Protein AF-U4U0I7-F1 (afdb_monomer_lite)

InterPro domains:
  IPR008949 Isoprenoid synthase domain superfamily [G3D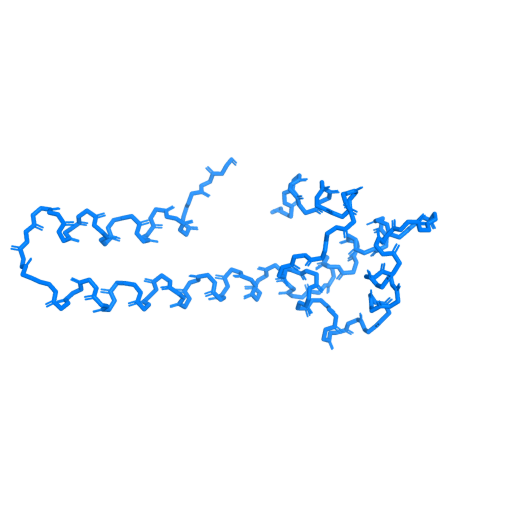SA:1.10.600.10] (1-98)
  IPR008949 Isoprenoid synthase domain superfamily [SSF48576] (2-97)

Foldseek 3Di:
DPDPVLLVCLVVLHQDQLLVQLCVVVVVLVVCSVVSVPDPCSSVVSVVSSVVGCRVVVVLVVLLVVLVVQLVVLVVDDDDPVSVVSNVVSVCVSPDDD

Structure (mmCIF, N/CA/C/O backbone):
data_AF-U4U0I7-F1
#
_entry.id   AF-U4U0I7-F1
#
loop_
_atom_site.group_PDB
_atom_site.id
_atom_site.type_symbol
_atom_site.label_atom_id
_atom_site.label_alt_id
_atom_site.label_comp_id
_atom_site.label_asym_id
_atom_site.label_entity_id
_atom_site.label_seq_id
_atom_site.pdbx_PDB_ins_code
_atom_site.Cartn_x
_atom_site.Cartn_y
_atom_site.Cartn_z
_atom_site.occupancy
_atom_site.B_iso_or_equiv
_atom_site.auth_seq_id
_atom_site.auth_comp_id
_atom_site.auth_asym_id
_atom_site.auth_atom_id
_atom_site.pdbx_PDB_model_num
ATOM 1 N N . MET A 1 1 ? 6.862 -8.436 7.171 1.00 44.25 1 MET A N 1
ATOM 2 C CA . MET A 1 1 ? 6.587 -7.537 8.314 1.00 44.25 1 MET A CA 1
ATOM 3 C C . MET A 1 1 ? 5.846 -6.327 7.797 1.00 44.25 1 MET A C 1
ATOM 5 O O . MET A 1 1 ? 6.302 -5.731 6.828 1.00 44.25 1 MET A O 1
ATO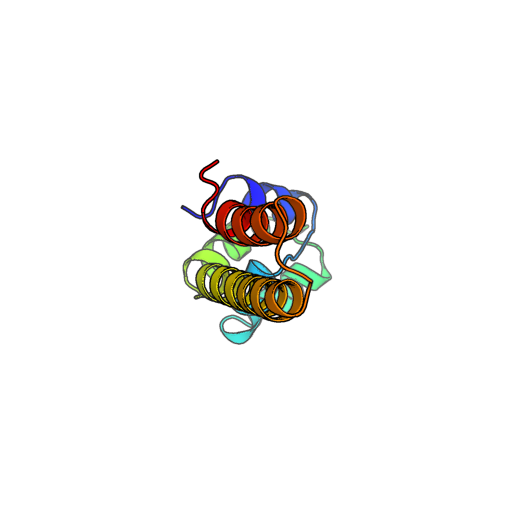M 9 N N . MET A 1 2 ? 4.728 -5.963 8.422 1.00 51.94 2 MET A N 1
ATOM 10 C CA . MET A 1 2 ? 4.183 -4.624 8.238 1.00 51.94 2 MET A CA 1
ATOM 11 C C . MET A 1 2 ? 5.216 -3.662 8.815 1.00 51.94 2 MET A C 1
ATOM 13 O O . MET A 1 2 ? 5.540 -3.735 9.999 1.00 51.94 2 MET A O 1
ATOM 17 N N . GLY A 1 3 ? 5.884 -2.910 7.946 1.00 55.12 3 GLY A N 1
ATOM 18 C CA . GLY A 1 3 ? 7.036 -2.134 8.372 1.00 55.12 3 GLY A CA 1
ATOM 19 C C . GLY A 1 3 ? 6.630 -1.013 9.332 1.00 55.12 3 GLY A C 1
ATOM 20 O O . GLY A 1 3 ? 5.475 -0.588 9.370 1.00 55.12 3 GLY A O 1
ATOM 21 N N . LYS A 1 4 ? 7.640 -0.441 9.994 1.00 62.50 4 LYS A N 1
ATOM 22 C CA . LYS A 1 4 ? 7.581 0.858 10.688 1.00 62.50 4 LYS A CA 1
ATOM 23 C C . LYS A 1 4 ? 6.732 1.947 9.973 1.00 62.50 4 LYS A C 1
ATOM 25 O O . LYS A 1 4 ? 6.129 2.732 10.699 1.00 62.50 4 LYS A O 1
ATOM 30 N N . PRO A 1 5 ? 6.625 2.008 8.619 1.00 65.00 5 PRO A N 1
ATOM 31 C CA . PRO A 1 5 ? 5.810 3.009 7.924 1.00 65.00 5 PRO A CA 1
ATOM 32 C C . PRO A 1 5 ? 4.319 3.019 8.271 1.00 65.00 5 PRO A C 1
ATOM 34 O O . PRO A 1 5 ? 3.803 4.087 8.561 1.00 65.00 5 PRO A O 1
ATOM 37 N N . THR A 1 6 ? 3.626 1.872 8.308 1.00 74.25 6 THR A N 1
ATOM 38 C CA . THR A 1 6 ? 2.165 1.877 8.543 1.00 74.25 6 THR A CA 1
ATOM 39 C C . THR A 1 6 ? 1.829 2.423 9.929 1.00 74.25 6 THR A C 1
ATOM 41 O O . THR A 1 6 ? 0.912 3.219 10.077 1.00 74.25 6 THR A O 1
ATOM 44 N N . ALA A 1 7 ? 2.613 2.054 10.944 1.00 80.06 7 ALA A N 1
ATOM 45 C CA . ALA A 1 7 ? 2.447 2.599 12.288 1.00 80.06 7 ALA A CA 1
ATOM 46 C C . ALA A 1 7 ? 2.771 4.104 12.358 1.00 80.06 7 ALA A C 1
ATOM 48 O O . ALA A 1 7 ? 2.171 4.816 13.158 1.00 80.06 7 ALA A O 1
ATOM 49 N N . ALA A 1 8 ? 3.708 4.598 11.541 1.00 88.56 8 ALA A N 1
ATOM 50 C CA . ALA A 1 8 ? 4.006 6.026 11.456 1.00 88.56 8 ALA A CA 1
ATOM 51 C C . ALA A 1 8 ? 2.859 6.804 10.791 1.00 88.56 8 ALA A C 1
ATOM 53 O O . ALA A 1 8 ? 2.433 7.818 11.335 1.00 88.56 8 ALA A O 1
ATOM 54 N N . ASP A 1 9 ? 2.315 6.297 9.682 1.00 92.44 9 ASP A N 1
ATOM 55 C CA . ASP A 1 9 ? 1.176 6.900 8.980 1.00 92.44 9 ASP A CA 1
ATOM 56 C C . ASP A 1 9 ? -0.056 6.998 9.892 1.00 92.44 9 ASP A C 1
ATOM 58 O O . ASP A 1 9 ? -0.661 8.064 9.999 1.00 92.44 9 ASP A O 1
ATOM 62 N N . LEU A 1 10 ? -0.379 5.923 10.623 1.00 93.12 10 LEU A N 1
ATOM 63 C CA . LEU A 1 10 ? -1.491 5.911 11.581 1.00 93.12 10 LEU A CA 1
ATOM 64 C C . LEU A 1 10 ? -1.315 6.971 12.678 1.00 93.12 10 LEU A C 1
ATOM 66 O O . LEU A 1 10 ? -2.255 7.701 12.976 1.00 93.12 10 LEU A O 1
ATOM 70 N N . LYS A 1 11 ? -0.101 7.120 13.230 1.00 92.69 11 LYS A N 1
ATOM 71 C CA . LYS A 1 11 ? 0.214 8.165 14.225 1.00 92.69 11 LYS A CA 1
ATOM 72 C C . LYS A 1 11 ? 0.106 9.587 13.669 1.00 92.69 11 LYS A C 1
ATOM 74 O O . LYS A 1 11 ? -0.094 10.521 14.437 1.00 92.69 11 LYS A O 1
ATOM 79 N N . LEU A 1 12 ? 0.248 9.753 12.356 1.00 94.94 12 LEU A N 1
ATOM 80 C CA . LEU A 1 12 ? 0.032 11.018 11.650 1.00 94.94 12 LEU A CA 1
ATOM 81 C C . LEU A 1 12 ? -1.438 11.227 11.244 1.00 94.94 12 LEU A C 1
ATOM 83 O O . LEU A 1 12 ? -1.761 12.232 10.612 1.00 94.94 12 LEU A O 1
ATOM 87 N N . GLY A 1 13 ? -2.333 10.298 11.594 1.00 95.25 13 GLY A N 1
ATOM 88 C CA . GLY A 1 13 ? -3.751 10.365 11.258 1.00 95.25 13 GLY A CA 1
ATOM 89 C C . GLY A 1 13 ? -4.076 9.956 9.819 1.00 95.25 13 GLY A C 1
ATOM 90 O O . GLY A 1 13 ? -5.123 10.340 9.298 1.00 95.25 13 GLY A O 1
ATOM 91 N N . LEU A 1 14 ? -3.180 9.221 9.152 1.00 96.06 14 LEU A N 1
ATOM 92 C CA . LEU A 1 14 ? -3.295 8.869 7.739 1.00 96.06 14 LEU A CA 1
ATOM 93 C C . LEU A 1 14 ? -3.784 7.429 7.555 1.00 96.06 14 LEU A C 1
ATOM 95 O O . LEU A 1 14 ? -3.170 6.472 8.024 1.00 96.06 14 LEU A O 1
ATOM 99 N N . ALA A 1 15 ? -4.865 7.277 6.792 1.00 95.44 15 ALA A N 1
ATOM 100 C CA . ALA A 1 15 ? -5.346 5.987 6.315 1.00 95.44 15 ALA A CA 1
ATOM 101 C C . ALA A 1 15 ? -4.843 5.750 4.884 1.00 95.44 15 ALA A C 1
ATOM 103 O O . ALA A 1 15 ? -5.382 6.299 3.924 1.00 95.44 15 ALA A O 1
ATOM 104 N N . THR A 1 16 ? -3.783 4.957 4.737 1.00 94.56 16 THR A N 1
ATOM 105 C CA . THR A 1 16 ? -3.221 4.593 3.425 1.00 94.56 16 THR A CA 1
ATOM 106 C C . THR A 1 16 ? -3.803 3.270 2.918 1.00 94.56 16 THR A C 1
ATOM 108 O O . THR A 1 16 ? -4.589 2.621 3.609 1.00 94.56 16 THR A O 1
ATOM 111 N N . ALA A 1 17 ? -3.438 2.852 1.700 1.00 94.75 17 ALA A N 1
ATOM 112 C CA . ALA A 1 17 ? -4.036 1.696 1.020 1.00 94.75 17 ALA A CA 1
ATOM 113 C C . ALA A 1 17 ? -4.203 0.426 1.889 1.00 94.75 17 ALA A C 1
ATOM 115 O O . ALA A 1 17 ? -5.294 -0.144 1.854 1.00 94.75 17 ALA A O 1
ATOM 116 N N . PRO A 1 18 ? -3.233 0.007 2.736 1.00 95.06 18 PRO A N 1
ATOM 117 C CA . PRO A 1 18 ? -3.432 -1.163 3.593 1.00 95.06 18 PRO A CA 1
ATOM 118 C C . PRO A 1 18 ? -4.599 -1.016 4.574 1.00 95.06 18 PRO A C 1
ATOM 120 O O . PRO A 1 18 ? -5.304 -1.988 4.834 1.00 95.06 18 PRO A O 1
ATOM 123 N N . VAL A 1 19 ? -4.815 0.192 5.100 1.00 95.94 19 VAL A N 1
ATOM 124 C CA . VAL A 1 19 ? -5.925 0.510 6.007 1.00 95.94 19 VAL A CA 1
ATOM 125 C C . VAL A 1 19 ? -7.251 0.488 5.257 1.00 95.94 19 VAL A C 1
ATOM 127 O O . VAL A 1 19 ? -8.214 -0.101 5.739 1.00 95.94 19 VAL A O 1
ATOM 130 N N . LEU A 1 20 ? -7.295 1.076 4.059 1.00 96.06 20 LEU A N 1
ATOM 131 C CA . LEU A 1 20 ? -8.512 1.128 3.247 1.00 96.06 20 LEU A CA 1
ATOM 132 C C . LEU A 1 20 ? -8.976 -0.276 2.838 1.00 96.06 20 LEU A C 1
ATOM 134 O O . LEU A 1 20 ? -10.148 -0.597 3.000 1.00 96.06 20 LEU A O 1
ATOM 138 N N . PHE A 1 21 ? -8.057 -1.149 2.421 1.00 96.31 21 PHE A N 1
ATOM 139 C CA . PHE A 1 21 ? -8.386 -2.551 2.153 1.00 96.31 21 PHE A CA 1
ATOM 140 C C . PHE A 1 21 ? -8.818 -3.308 3.413 1.00 96.31 21 PHE A C 1
ATOM 142 O O . PHE A 1 21 ? -9.732 -4.128 3.371 1.00 96.31 21 PHE A O 1
ATOM 149 N N . ALA A 1 22 ? -8.208 -3.022 4.566 1.00 96.31 22 ALA A N 1
ATOM 150 C CA . ALA A 1 22 ? -8.629 -3.634 5.822 1.00 96.31 22 ALA A CA 1
ATOM 151 C C . ALA A 1 22 ? -10.071 -3.253 6.210 1.00 96.31 22 ALA A C 1
ATOM 153 O O . ALA A 1 22 ? -10.754 -4.076 6.821 1.00 96.31 22 ALA A O 1
ATOM 154 N N . CYS A 1 23 ? -10.558 -2.067 5.819 1.00 96.38 23 CYS A N 1
ATOM 155 C CA . CYS A 1 23 ? -11.929 -1.615 6.092 1.00 96.38 23 CYS A CA 1
ATOM 156 C C . CYS A 1 23 ? -12.996 -2.480 5.419 1.00 96.38 23 CYS A C 1
ATOM 158 O O . CYS A 1 23 ? -14.091 -2.609 5.963 1.00 96.38 23 CYS A O 1
ATOM 160 N N . GLU A 1 24 ? -12.682 -3.101 4.277 1.00 94.75 24 GLU A N 1
ATOM 161 C CA . GLU A 1 24 ? -13.599 -4.022 3.591 1.00 94.75 24 GLU A CA 1
ATOM 162 C C . GLU A 1 24 ? -13.946 -5.227 4.477 1.00 94.75 24 GLU A C 1
ATOM 164 O O . GLU A 1 24 ? -15.073 -5.717 4.464 1.00 94.75 24 GLU A O 1
ATOM 169 N N . LYS A 1 25 ? -12.979 -5.691 5.280 1.00 96.31 25 LYS A N 1
ATOM 170 C CA . LYS A 1 25 ? -13.146 -6.812 6.216 1.00 96.31 25 LYS A CA 1
ATOM 171 C C . LYS A 1 25 ? -13.530 -6.358 7.625 1.00 96.31 25 LYS A C 1
ATOM 173 O O . LYS A 1 25 ? -14.235 -7.079 8.327 1.00 96.31 25 LYS A O 1
ATOM 178 N N . TYR A 1 26 ? -13.055 -5.188 8.045 1.00 97.62 26 TYR A N 1
ATOM 179 C CA . TYR A 1 26 ? -13.248 -4.637 9.384 1.00 97.62 26 TYR A CA 1
ATOM 180 C C . TYR A 1 26 ? -13.845 -3.226 9.307 1.00 97.62 26 TYR A C 1
ATOM 182 O O . TYR A 1 26 ? -13.118 -2.241 9.457 1.00 97.62 26 TYR A O 1
ATOM 190 N N . PRO A 1 27 ? -15.174 -3.101 9.124 1.00 97.25 27 PRO A N 1
ATOM 191 C CA . PRO A 1 27 ? -15.841 -1.803 9.030 1.00 97.25 27 PRO A CA 1
ATOM 192 C C . PRO A 1 27 ? -15.676 -0.909 10.268 1.00 97.25 27 PRO A C 1
ATOM 194 O O . PRO A 1 27 ? -15.880 0.299 10.167 1.00 97.25 27 PRO A O 1
ATOM 197 N N . GLU A 1 28 ? -15.278 -1.470 11.417 1.00 96.88 28 GLU A N 1
ATOM 198 C CA . GLU A 1 28 ? -14.944 -0.713 12.633 1.00 96.88 28 GLU A CA 1
ATOM 199 C C . GLU A 1 28 ? -13.748 0.240 12.462 1.00 96.88 28 GLU A C 1
ATOM 201 O O . GLU A 1 28 ? -13.602 1.182 13.237 1.00 96.88 28 GLU A O 1
ATOM 206 N N . LEU A 1 29 ? -12.937 0.061 11.415 1.00 97.56 29 LEU A N 1
ATOM 207 C CA . LEU A 1 29 ? -11.896 1.017 11.036 1.00 97.56 29 LEU A CA 1
ATOM 208 C C . LEU A 1 29 ? -12.471 2.349 10.530 1.00 97.56 29 LEU A C 1
ATOM 210 O O . LEU A 1 29 ? -11.830 3.381 10.702 1.00 97.56 29 LEU A O 1
ATOM 214 N N . ASN A 1 30 ? -13.671 2.369 9.938 1.00 97.88 30 ASN A N 1
ATOM 215 C CA . ASN A 1 30 ? -14.260 3.590 9.373 1.00 97.88 30 ASN A CA 1
ATOM 216 C C . ASN A 1 30 ? -14.393 4.735 10.394 1.00 97.88 30 ASN A C 1
ATOM 218 O O . ASN A 1 30 ? -13.906 5.832 10.112 1.00 97.88 30 ASN A O 1
ATOM 222 N N . PRO A 1 31 ? -14.991 4.538 11.587 1.00 98.06 31 PRO A N 1
ATOM 223 C CA . PRO A 1 31 ? -15.043 5.603 12.584 1.00 98.06 31 PRO A CA 1
ATOM 224 C C . PRO A 1 31 ? -13.6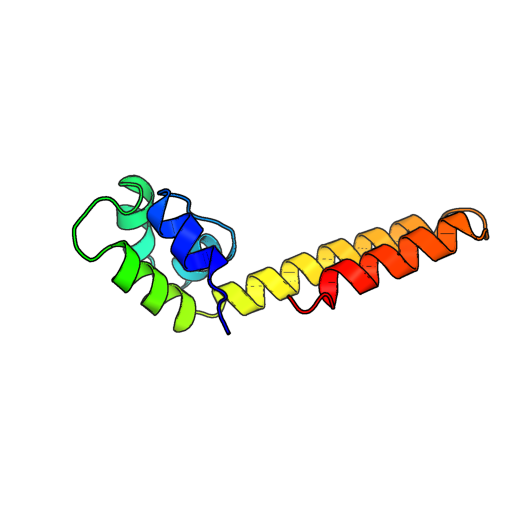51 6.019 13.094 1.00 98.06 31 PRO A C 1
ATOM 226 O O . PRO A 1 31 ? -13.457 7.208 13.340 1.00 98.06 31 PRO A O 1
ATOM 229 N N . MET A 1 32 ? -12.674 5.102 13.181 1.00 98.19 32 MET A N 1
ATOM 230 C CA . MET A 1 32 ? -11.277 5.429 13.535 1.00 98.19 32 MET A CA 1
ATOM 231 C C . MET A 1 32 ? -10.624 6.338 12.482 1.00 98.19 32 MET A C 1
ATOM 233 O O . MET A 1 32 ? -9.971 7.322 12.823 1.00 98.19 32 MET A O 1
ATOM 237 N N . ILE A 1 33 ? -10.854 6.055 11.195 1.00 97.44 33 ILE A N 1
ATOM 238 C CA . ILE A 1 33 ? -10.383 6.880 10.072 1.00 97.44 33 ILE A CA 1
ATOM 239 C C . ILE A 1 33 ? -11.006 8.273 10.128 1.00 97.44 33 ILE A C 1
ATOM 241 O O . ILE A 1 33 ? -10.297 9.271 9.993 1.00 97.44 33 ILE A O 1
ATOM 245 N N . MET A 1 34 ? -12.320 8.357 10.355 1.00 97.88 34 MET A N 1
ATOM 246 C CA . MET A 1 34 ? -13.039 9.633 10.393 1.00 97.88 34 MET A CA 1
ATOM 247 C C . MET A 1 34 ? -12.518 10.574 11.481 1.00 97.88 34 MET A C 1
ATOM 249 O O . MET A 1 34 ? -12.453 11.784 11.262 1.00 97.88 34 MET A O 1
ATOM 253 N N . ARG A 1 35 ? -12.090 10.024 12.622 1.00 97.88 35 ARG A N 1
ATOM 254 C CA . ARG A 1 35 ? -11.445 10.775 13.710 1.00 97.88 35 ARG A CA 1
ATOM 255 C C . ARG A 1 35 ? -9.918 10.779 13.640 1.00 97.88 35 ARG A C 1
ATOM 257 O O . ARG A 1 35 ? -9.268 11.145 14.613 1.00 97.88 35 ARG A O 1
ATOM 264 N N . ARG A 1 36 ? -9.337 10.379 12.504 1.00 97.50 36 ARG A N 1
ATOM 265 C CA . ARG A 1 36 ? -7.887 10.390 12.245 1.00 97.50 36 ARG A CA 1
ATOM 266 C C . ARG A 1 36 ? -7.065 9.672 13.320 1.00 97.50 36 ARG A C 1
ATOM 268 O O . ARG A 1 36 ? -5.975 10.124 13.658 1.00 97.50 36 ARG A O 1
ATOM 275 N N . PHE A 1 37 ? -7.591 8.574 13.854 1.00 97.31 37 PHE A N 1
ATOM 276 C CA . PHE A 1 37 ? -6.942 7.756 14.881 1.00 97.31 37 PHE A CA 1
ATOM 277 C C . PHE A 1 37 ? -6.551 8.530 16.157 1.00 97.31 37 PHE A C 1
ATOM 279 O O . PHE A 1 37 ? -5.523 8.240 16.768 1.00 97.31 37 PHE A O 1
ATOM 286 N N . GLN A 1 38 ? -7.323 9.558 16.529 1.00 96.75 38 GLN A N 1
ATOM 287 C CA . GLN A 1 38 ? -7.003 10.435 17.661 1.00 96.75 38 GLN A CA 1
ATOM 288 C C . GLN A 1 38 ? -7.506 9.926 19.019 1.00 96.75 38 GLN A C 1
ATOM 290 O O . GLN A 1 38 ? -7.104 10.478 20.045 1.00 96.75 38 GLN A O 1
ATOM 295 N N . GLU A 1 39 ? -8.371 8.907 19.063 1.00 97.62 39 GLU A N 1
ATOM 296 C CA . GLU A 1 39 ? -8.824 8.349 20.339 1.00 97.62 39 GLU A CA 1
ATOM 297 C C . GLU A 1 39 ? -7.784 7.382 20.930 1.00 97.62 39 GLU A C 1
ATOM 299 O O . GLU A 1 39 ? -7.064 6.699 20.191 1.00 97.62 39 GLU A O 1
ATOM 304 N N . PRO A 1 40 ? -7.690 7.289 22.271 1.00 97.31 40 PRO A N 1
ATOM 305 C CA . PRO A 1 40 ? -6.802 6.332 22.920 1.00 97.31 40 PRO A CA 1
ATOM 306 C C . PRO A 1 40 ? -7.057 4.898 22.436 1.00 97.31 40 PRO A C 1
ATOM 308 O O . PRO A 1 40 ? -8.170 4.388 22.543 1.00 97.31 40 PRO A O 1
ATOM 311 N N . GLY A 1 41 ? -6.011 4.236 21.938 1.00 96.19 41 GLY A N 1
ATOM 312 C CA . GLY A 1 41 ? -6.080 2.858 21.442 1.00 96.19 41 GLY A CA 1
ATOM 313 C C . GLY A 1 41 ? -6.383 2.718 19.947 1.00 96.19 41 GLY A C 1
ATOM 314 O O . GLY A 1 41 ? -6.291 1.606 19.423 1.00 96.19 41 GLY A O 1
ATOM 315 N N . ASP A 1 42 ? -6.714 3.805 19.239 1.00 97.06 42 ASP A N 1
ATOM 316 C CA . ASP A 1 42 ? -7.041 3.753 17.809 1.00 97.06 42 ASP A CA 1
ATOM 317 C C . ASP A 1 42 ? -5.888 3.226 16.965 1.00 97.06 42 ASP A C 1
ATOM 319 O O . ASP A 1 42 ? -6.087 2.384 16.092 1.00 97.06 42 ASP A O 1
ATOM 323 N N . VAL A 1 43 ? -4.677 3.729 17.209 1.00 95.81 43 VAL A N 1
ATOM 324 C CA . VAL A 1 43 ? -3.494 3.364 16.426 1.00 95.81 43 VAL A CA 1
ATOM 325 C C . VAL A 1 43 ? -3.167 1.889 16.630 1.00 95.81 43 VAL A C 1
ATOM 327 O O . VAL A 1 43 ? -2.931 1.170 15.658 1.00 95.81 43 VAL A O 1
ATOM 330 N N . GLU A 1 44 ? -3.182 1.422 17.878 1.00 95.19 44 GLU A N 1
ATOM 331 C CA . GLU A 1 44 ? -2.911 0.033 18.237 1.00 95.19 44 GLU A CA 1
ATOM 332 C C . GLU A 1 44 ? -3.953 -0.900 17.619 1.00 95.19 44 GLU A C 1
ATOM 334 O O . GLU A 1 44 ? -3.598 -1.900 16.985 1.00 95.19 44 GLU A O 1
ATOM 339 N N . ARG A 1 45 ? -5.237 -0.546 17.744 1.00 96.62 45 ARG A N 1
ATOM 340 C CA . ARG A 1 45 ? -6.333 -1.347 17.206 1.00 96.62 45 ARG A CA 1
ATOM 341 C C . ARG A 1 45 ? -6.329 -1.361 15.682 1.00 96.62 45 ARG A C 1
ATOM 343 O O . ARG A 1 45 ? -6.449 -2.430 15.086 1.00 96.62 45 ARG A O 1
ATOM 350 N N . ALA A 1 46 ? -6.148 -0.210 15.039 1.00 95.69 46 ALA A N 1
ATOM 351 C CA . ALA A 1 46 ? -6.076 -0.126 13.588 1.00 95.69 46 ALA A CA 1
ATOM 352 C C . ALA A 1 46 ? -4.905 -0.953 13.048 1.00 95.69 46 ALA A C 1
ATOM 354 O O . ALA A 1 46 ? -5.078 -1.728 12.109 1.00 95.69 46 ALA A O 1
ATOM 355 N N . PHE A 1 47 ? -3.733 -0.866 13.681 1.00 93.62 47 PHE A N 1
ATOM 356 C CA . PHE A 1 47 ? -2.576 -1.674 13.308 1.00 93.62 47 PHE A CA 1
ATOM 357 C C . PHE A 1 47 ? -2.859 -3.182 13.414 1.00 93.62 47 PHE A C 1
ATOM 359 O O . PHE A 1 47 ? -2.555 -3.938 12.489 1.00 93.62 47 PHE A O 1
ATOM 366 N N . GLU A 1 48 ? -3.489 -3.623 14.507 1.00 94.81 48 GLU A N 1
ATOM 367 C CA . GLU A 1 48 ? -3.882 -5.020 14.711 1.00 94.81 48 GLU A CA 1
ATOM 368 C C . GLU A 1 48 ? -4.847 -5.512 13.622 1.00 94.81 48 GLU A C 1
ATOM 370 O O . GLU A 1 48 ? -4.645 -6.582 13.042 1.00 94.81 48 GLU A O 1
ATOM 375 N N . LEU A 1 49 ? -5.887 -4.734 13.320 1.00 95.88 49 LEU A N 1
ATOM 376 C CA . LEU A 1 49 ? -6.892 -5.087 12.317 1.00 95.88 49 LEU A CA 1
ATOM 377 C C . LEU A 1 49 ? -6.303 -5.166 10.923 1.00 95.88 49 LEU A C 1
ATOM 379 O O . LEU A 1 49 ? -6.586 -6.107 10.184 1.00 95.88 49 LEU A O 1
ATOM 383 N N . VAL A 1 50 ? -5.440 -4.217 10.577 1.00 93.69 50 VAL A N 1
ATOM 384 C CA . VAL A 1 50 ? -4.744 -4.243 9.300 1.00 93.69 50 VAL A CA 1
ATOM 385 C C . VAL A 1 50 ? -3.862 -5.492 9.203 1.00 93.69 50 VAL A C 1
ATOM 387 O O . VAL A 1 50 ? -3.872 -6.148 8.162 1.00 93.69 50 VAL A O 1
ATOM 390 N N . HIS A 1 51 ? -3.186 -5.898 10.281 1.00 90.38 51 HIS A N 1
ATOM 391 C CA . HIS A 1 51 ? -2.391 -7.128 10.299 1.00 90.38 51 HIS A CA 1
ATOM 392 C C . HIS A 1 51 ? -3.234 -8.415 10.217 1.00 90.38 51 HIS A C 1
ATOM 394 O O . HIS A 1 51 ? -2.826 -9.372 9.567 1.00 90.38 51 HIS A O 1
ATOM 400 N N . LYS A 1 52 ? -4.418 -8.442 10.844 1.00 94.25 52 LYS A N 1
ATOM 401 C CA . LYS A 1 52 ? -5.388 -9.557 10.765 1.00 94.25 52 LYS A CA 1
ATOM 402 C C . LYS A 1 52 ? -6.176 -9.590 9.448 1.00 94.25 52 LYS A C 1
ATOM 404 O O . LYS A 1 52 ? -6.875 -10.566 9.136 1.00 94.25 52 LYS A O 1
ATOM 409 N N . SER A 1 53 ? -6.132 -8.495 8.698 1.00 93.31 53 SER A N 1
ATOM 410 C CA . SER A 1 53 ? -6.719 -8.384 7.367 1.00 93.31 53 SER A CA 1
ATOM 411 C C . SER A 1 53 ? -5.767 -8.929 6.301 1.00 93.31 53 SER A C 1
ATOM 413 O O . SER A 1 53 ? -4.687 -9.421 6.607 1.00 93.31 53 SER A O 1
ATOM 415 N N . LYS A 1 54 ? -6.176 -8.809 5.035 1.00 90.69 54 LYS A N 1
ATOM 416 C CA . LYS A 1 54 ? -5.302 -9.009 3.873 1.00 90.69 54 LYS A CA 1
ATOM 417 C C . LYS A 1 54 ? -4.853 -7.685 3.246 1.00 90.69 54 LYS A C 1
ATOM 419 O O . LYS A 1 54 ? -4.386 -7.658 2.111 1.00 90.69 54 LYS A O 1
ATOM 424 N N . GLY A 1 55 ? -4.981 -6.569 3.968 1.00 90.81 55 GLY A N 1
ATOM 425 C CA . GLY A 1 55 ? -4.783 -5.229 3.419 1.00 90.81 55 GLY A CA 1
ATOM 426 C C . GLY A 1 55 ? -3.368 -4.982 2.895 1.00 90.81 55 GLY A C 1
ATOM 427 O O . GLY A 1 55 ? -3.194 -4.337 1.859 1.00 90.81 55 GLY A O 1
ATOM 428 N N . LEU A 1 56 ? -2.343 -5.548 3.547 1.00 88.88 56 LEU A N 1
ATOM 429 C CA . LEU A 1 56 ? -0.968 -5.475 3.044 1.00 88.88 56 LEU A CA 1
ATOM 430 C C . LEU A 1 56 ? -0.800 -6.254 1.734 1.00 88.88 56 LEU A C 1
ATOM 432 O O . LEU A 1 56 ? -0.218 -5.734 0.785 1.00 88.88 56 LEU A O 1
ATOM 436 N N . GLU A 1 57 ? -1.319 -7.477 1.676 1.00 91.50 57 GLU A N 1
ATOM 437 C CA . GLU A 1 57 ? -1.226 -8.337 0.493 1.00 91.50 57 GLU A CA 1
ATOM 438 C C . GLU A 1 57 ? -2.007 -7.742 -0.682 1.00 91.50 57 GLU A C 1
ATOM 440 O O . GLU A 1 57 ? -1.495 -7.704 -1.796 1.00 91.50 57 GLU A O 1
ATOM 445 N N . GLN A 1 58 ? -3.203 -7.198 -0.434 1.00 94.12 58 GLN A N 1
ATOM 446 C CA . GLN A 1 58 ? -3.999 -6.488 -1.440 1.00 94.12 58 GLN A CA 1
ATOM 447 C C . GLN A 1 58 ? -3.274 -5.238 -1.953 1.00 94.12 58 GLN A C 1
ATOM 449 O O . GLN A 1 58 ? -3.245 -4.994 -3.158 1.00 94.12 58 GLN A O 1
ATOM 454 N N . THR A 1 59 ? -2.606 -4.487 -1.071 1.00 94.06 59 THR A N 1
ATOM 455 C CA . THR A 1 59 ? -1.793 -3.329 -1.478 1.00 94.06 59 THR A CA 1
ATOM 456 C C . THR A 1 59 ? -0.604 -3.749 -2.346 1.00 94.06 59 THR A C 1
ATOM 458 O O . THR A 1 59 ? -0.334 -3.119 -3.368 1.00 94.06 59 THR A O 1
ATOM 461 N N . GLN A 1 60 ? 0.098 -4.825 -1.978 1.00 92.44 60 GLN A N 1
ATOM 462 C CA . GLN A 1 60 ? 1.197 -5.375 -2.782 1.00 92.44 60 GLN A CA 1
ATOM 463 C C . GLN A 1 60 ? 0.703 -5.899 -4.134 1.00 92.44 60 GLN A C 1
ATOM 465 O O . GLN A 1 60 ? 1.345 -5.669 -5.159 1.00 92.44 60 GLN A O 1
ATOM 470 N N . PHE A 1 61 ? -0.454 -6.561 -4.153 1.00 94.81 61 PHE A N 1
ATOM 471 C CA . PHE A 1 61 ? -1.089 -7.022 -5.379 1.00 94.81 61 PHE A CA 1
ATOM 472 C C . PHE A 1 61 ? -1.434 -5.849 -6.303 1.00 94.81 61 PHE A C 1
ATOM 474 O O . PHE A 1 61 ? -1.073 -5.881 -7.478 1.00 94.81 61 PHE A O 1
ATOM 481 N N . LEU A 1 62 ? -2.041 -4.782 -5.774 1.00 95.94 62 LEU A N 1
ATOM 482 C CA . LEU A 1 62 ? -2.346 -3.571 -6.537 1.00 95.94 62 LEU A CA 1
ATOM 483 C C . LEU A 1 62 ? -1.074 -2.910 -7.091 1.00 95.94 62 LEU A C 1
ATOM 485 O O . LEU A 1 62 ? -1.020 -2.565 -8.271 1.00 95.94 62 LEU A O 1
ATOM 489 N N . ALA A 1 63 ? -0.017 -2.795 -6.282 1.00 95.44 63 ALA A N 1
ATOM 490 C CA . ALA A 1 63 ? 1.273 -2.282 -6.744 1.00 95.44 63 ALA A CA 1
ATOM 491 C C . ALA A 1 63 ? 1.849 -3.130 -7.894 1.00 95.44 63 ALA A C 1
ATOM 493 O O . ALA A 1 63 ? 2.342 -2.582 -8.883 1.00 95.44 63 ALA A O 1
ATOM 494 N N . LYS A 1 64 ? 1.730 -4.463 -7.806 1.00 95.88 64 LYS A N 1
ATOM 495 C CA . LYS A 1 64 ? 2.133 -5.388 -8.872 1.00 95.88 64 LYS A CA 1
ATOM 496 C C . LYS A 1 64 ? 1.330 -5.169 -10.152 1.00 95.88 64 LYS A C 1
ATOM 498 O O . LYS A 1 64 ? 1.937 -5.145 -11.218 1.00 95.88 64 LYS A O 1
ATOM 503 N N . GLN A 1 65 ? 0.013 -4.970 -10.062 1.00 97.62 65 GLN A N 1
ATOM 504 C CA . GLN A 1 65 ? -0.822 -4.657 -11.230 1.00 97.62 65 GLN A CA 1
ATOM 505 C C . GLN A 1 65 ? -0.354 -3.370 -11.925 1.00 97.62 65 GLN A C 1
ATOM 507 O O . GLN A 1 65 ? -0.152 -3.365 -13.137 1.00 97.62 65 GLN A O 1
ATOM 512 N N . HIS A 1 66 ? -0.081 -2.306 -11.164 1.00 97.69 66 HIS A N 1
ATOM 513 C CA . HIS A 1 66 ? 0.443 -1.060 -11.733 1.00 97.69 66 HIS A CA 1
ATOM 514 C C . HIS A 1 66 ? 1.812 -1.234 -12.401 1.00 97.69 66 HIS A C 1
ATOM 516 O O . HIS A 1 66 ? 2.040 -0.688 -13.478 1.00 97.69 66 HIS A O 1
ATOM 522 N N . CYS A 1 67 ? 2.719 -2.012 -11.807 1.00 97.00 67 CYS A N 1
ATOM 523 C CA . CYS A 1 67 ? 4.031 -2.265 -12.407 1.00 97.00 67 CYS A CA 1
ATOM 524 C C . CYS A 1 67 ? 3.936 -3.137 -13.666 1.00 97.00 67 CYS A C 1
ATOM 526 O O . CYS A 1 67 ? 4.644 -2.882 -14.637 1.00 97.00 67 CYS A O 1
ATOM 528 N N . GLN A 1 68 ? 3.041 -4.130 -13.687 1.00 97.06 68 GLN A N 1
ATOM 529 C CA . GLN A 1 68 ? 2.764 -4.929 -14.885 1.00 97.06 68 GLN A CA 1
ATOM 530 C C . GLN A 1 68 ? 2.239 -4.056 -16.027 1.00 97.06 68 GLN A C 1
ATOM 532 O O . GLN A 1 68 ? 2.688 -4.198 -17.164 1.00 97.06 68 GLN A O 1
ATOM 537 N N . GLU A 1 69 ? 1.349 -3.113 -15.723 1.00 98.12 69 GLU A N 1
ATOM 538 C CA . GLU A 1 69 ? 0.844 -2.167 -16.715 1.00 98.12 69 GLU A CA 1
ATOM 539 C C . GLU A 1 69 ? 1.937 -1.203 -17.199 1.00 98.12 69 GLU A C 1
ATOM 541 O O . GLU A 1 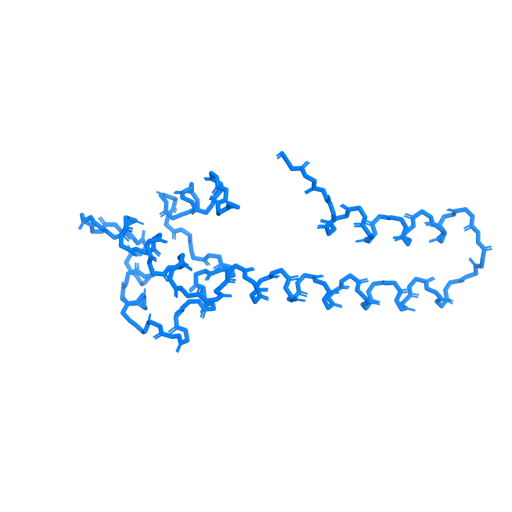69 ? 2.071 -0.967 -18.400 1.00 98.12 69 GLU A O 1
ATOM 546 N N . ALA A 1 70 ? 2.789 -0.712 -16.296 1.00 97.44 70 ALA A N 1
ATOM 547 C CA . ALA A 1 70 ? 3.944 0.103 -16.665 1.00 97.44 70 ALA A CA 1
ATOM 548 C C . ALA A 1 70 ? 4.899 -0.650 -17.610 1.00 97.44 70 ALA A C 1
ATOM 550 O O . ALA A 1 70 ? 5.336 -0.091 -18.616 1.00 97.44 70 ALA A O 1
ATOM 551 N N . VAL A 1 71 ? 5.171 -1.933 -17.340 1.00 97.31 71 VAL A N 1
ATOM 552 C CA . VAL A 1 71 ? 5.953 -2.816 -18.222 1.00 97.31 71 VAL A CA 1
ATOM 553 C C . VAL A 1 71 ? 5.278 -2.980 -19.582 1.00 97.31 71 VAL A C 1
ATOM 555 O O . VAL A 1 71 ? 5.941 -2.869 -20.615 1.00 97.31 71 VAL A O 1
ATOM 558 N N . ARG A 1 72 ? 3.958 -3.206 -19.607 1.00 97.94 72 ARG A N 1
ATOM 559 C CA . ARG A 1 72 ? 3.182 -3.343 -20.847 1.00 97.94 72 ARG A CA 1
ATOM 560 C C . ARG A 1 72 ? 3.324 -2.101 -21.728 1.00 97.94 72 ARG A C 1
ATOM 562 O O . ARG A 1 72 ? 3.609 -2.236 -22.915 1.00 97.94 72 ARG A O 1
ATOM 569 N N . ILE A 1 73 ? 3.172 -0.911 -21.149 1.00 98.00 73 ILE A N 1
ATOM 570 C CA . ILE A 1 73 ? 3.304 0.366 -21.863 1.00 98.00 73 ILE A CA 1
ATOM 571 C C . ILE A 1 73 ? 4.757 0.600 -22.304 1.00 98.00 73 ILE A C 1
ATOM 573 O O . ILE A 1 73 ? 4.995 0.981 -23.447 1.00 98.00 73 ILE A O 1
ATOM 577 N N . ALA A 1 74 ? 5.743 0.323 -21.447 1.00 97.44 74 ALA A N 1
ATOM 578 C CA . ALA A 1 74 ? 7.159 0.484 -21.785 1.00 97.44 74 ALA A CA 1
ATOM 579 C C . ALA A 1 74 ? 7.599 -0.420 -22.951 1.00 97.44 74 ALA A C 1
ATOM 581 O O . ALA A 1 74 ? 8.443 -0.023 -23.752 1.00 97.44 74 ALA A O 1
ATOM 582 N N . ASN A 1 75 ? 7.008 -1.608 -23.101 1.00 97.62 75 ASN A N 1
ATOM 583 C CA . ASN A 1 75 ? 7.254 -2.496 -24.242 1.00 97.62 75 ASN A CA 1
ATOM 584 C C . ASN A 1 75 ? 6.709 -1.967 -25.581 1.00 97.62 75 ASN A C 1
ATOM 586 O O . ASN A 1 75 ? 7.072 -2.496 -26.625 1.00 97.62 75 ASN A O 1
ATOM 590 N N . MET A 1 76 ? 5.875 -0.921 -25.578 1.00 97.88 76 MET A N 1
ATOM 591 C CA . MET A 1 76 ? 5.434 -0.248 -26.808 1.00 97.88 76 MET A CA 1
ATOM 592 C C . MET A 1 76 ? 6.471 0.757 -27.339 1.00 97.88 76 MET A C 1
ATOM 594 O O . MET A 1 76 ? 6.331 1.254 -28.456 1.00 97.88 76 MET A O 1
ATOM 598 N N . LEU A 1 77 ? 7.498 1.086 -26.549 1.00 97.81 77 LEU A N 1
ATOM 599 C CA . LEU A 1 77 ? 8.573 1.990 -26.952 1.00 97.81 77 LEU A CA 1
ATOM 600 C C . LEU A 1 77 ? 9.606 1.267 -27.825 1.00 97.81 77 LEU A C 1
ATOM 602 O O . LEU A 1 77 ? 9.779 0.052 -27.748 1.00 97.81 77 LEU A O 1
ATOM 606 N N . LYS A 1 78 ? 10.347 2.038 -28.629 1.00 98.12 78 LYS A N 1
ATOM 607 C CA . LYS A 1 78 ? 11.461 1.509 -29.424 1.00 98.12 78 LYS A CA 1
ATOM 608 C C . LYS A 1 78 ? 12.520 0.877 -28.512 1.00 98.12 78 LYS A C 1
ATOM 610 O O . LYS A 1 78 ? 12.926 1.494 -27.521 1.00 98.12 78 LYS A O 1
ATOM 615 N N . ASP A 1 79 ? 13.012 -0.303 -28.904 1.00 97.81 79 ASP A N 1
ATOM 616 C CA . ASP A 1 79 ? 14.105 -0.973 -28.195 1.00 97.81 79 ASP A CA 1
ATOM 617 C C . ASP A 1 79 ? 15.308 -0.034 -28.056 1.00 97.81 79 ASP A C 1
ATOM 619 O O . ASP A 1 79 ? 15.795 0.561 -29.024 1.00 97.81 79 ASP A O 1
ATOM 623 N N . SER A 1 80 ? 15.730 0.155 -26.810 1.00 98.56 80 SER A N 1
ATOM 624 C CA . SER A 1 80 ? 16.807 1.058 -26.429 1.00 98.56 80 SER A CA 1
ATOM 625 C C . SER A 1 80 ? 17.248 0.780 -24.989 1.00 98.56 80 SER A C 1
ATOM 627 O O . SER A 1 80 ? 16.484 0.219 -24.198 1.00 98.56 80 SER A O 1
ATOM 629 N N . PRO A 1 81 ? 18.453 1.222 -24.588 1.00 98.38 81 PRO A N 1
ATOM 630 C CA . PRO A 1 81 ? 18.875 1.162 -23.189 1.00 98.38 81 PRO A CA 1
ATOM 631 C C . PRO A 1 81 ? 17.908 1.876 -22.230 1.00 98.38 81 PRO A C 1
ATOM 633 O O . PRO A 1 81 ? 17.714 1.423 -21.105 1.00 98.38 81 PRO A O 1
ATOM 636 N N . PHE A 1 82 ? 17.255 2.954 -22.678 1.00 97.69 82 PHE A N 1
ATOM 637 C CA . PHE A 1 82 ? 16.282 3.701 -21.875 1.00 97.69 82 PHE A CA 1
ATOM 638 C C . PHE A 1 82 ? 15.005 2.897 -21.620 1.00 97.69 82 PHE A C 1
ATOM 640 O O . PHE A 1 82 ? 14.526 2.844 -20.490 1.00 97.69 82 PHE A O 1
ATOM 647 N N . GLN A 1 83 ? 14.491 2.218 -22.651 1.00 98.00 83 GLN A N 1
ATOM 648 C CA . GLN A 1 83 ? 13.338 1.328 -22.526 1.00 98.00 83 GLN A CA 1
ATOM 649 C C . GLN A 1 83 ? 13.630 0.190 -21.537 1.00 98.00 83 GLN A C 1
ATOM 651 O O . GLN A 1 83 ? 12.847 -0.038 -20.615 1.00 98.00 83 GLN A O 1
ATOM 656 N N . LYS A 1 84 ? 14.806 -0.439 -21.643 1.00 97.94 84 LYS A N 1
ATOM 657 C CA . LYS A 1 84 ? 15.256 -1.477 -20.699 1.00 97.94 84 LYS A CA 1
ATOM 658 C C . LYS A 1 84 ? 15.374 -0.937 -19.271 1.00 97.94 84 LYS A C 1
ATOM 660 O O . LYS A 1 84 ? 14.978 -1.618 -18.328 1.00 97.94 84 LYS A O 1
ATOM 665 N N . GLY A 1 85 ? 15.843 0.301 -19.106 1.00 97.75 85 GLY A N 1
ATOM 666 C CA . GLY A 1 85 ? 15.895 0.980 -17.809 1.00 97.75 85 GLY A CA 1
ATOM 667 C C . GLY A 1 85 ? 14.519 1.152 -17.153 1.00 97.75 85 GLY A C 1
ATOM 668 O O . GLY A 1 85 ? 14.390 0.945 -15.945 1.00 97.75 85 GLY A O 1
ATOM 669 N N . LEU A 1 86 ? 13.473 1.455 -17.929 1.00 97.31 86 LEU A N 1
ATOM 670 C CA . LEU A 1 86 ? 12.098 1.533 -17.416 1.00 97.31 86 LEU A CA 1
ATOM 671 C C . LEU A 1 86 ? 11.587 0.166 -16.943 1.00 97.31 86 LEU A C 1
ATOM 673 O O . LEU A 1 86 ? 10.995 0.078 -15.868 1.00 97.31 86 LEU A O 1
ATOM 677 N N . LEU A 1 87 ? 11.864 -0.900 -17.702 1.00 96.50 87 LEU A N 1
ATOM 678 C CA . LEU A 1 87 ? 11.489 -2.266 -17.318 1.00 96.50 87 LEU A CA 1
ATOM 679 C C . LEU A 1 87 ? 12.142 -2.690 -15.997 1.00 96.50 87 LEU A C 1
ATOM 681 O O . LEU A 1 87 ? 11.461 -3.189 -15.103 1.00 96.50 87 LEU A O 1
ATOM 685 N N . VAL A 1 88 ? 13.447 -2.439 -15.851 1.00 96.12 88 VAL A N 1
ATOM 686 C CA . VAL A 1 88 ? 14.190 -2.732 -14.613 1.00 96.12 88 VAL A CA 1
ATOM 687 C C . VAL A 1 88 ? 13.652 -1.913 -13.442 1.00 96.12 88 VAL A C 1
ATOM 689 O O . VAL A 1 88 ? 13.530 -2.427 -12.335 1.00 96.12 88 VAL A O 1
ATOM 692 N N . THR A 1 89 ? 13.288 -0.651 -13.678 1.00 95.56 89 THR A N 1
ATOM 693 C CA . THR A 1 89 ? 12.740 0.222 -12.632 1.00 95.56 89 THR A CA 1
ATOM 694 C C . THR A 1 89 ? 11.413 -0.311 -12.088 1.00 95.56 89 THR A C 1
ATOM 696 O O . THR A 1 89 ? 11.208 -0.309 -10.874 1.00 95.56 89 THR A O 1
ATOM 699 N N . ALA A 1 90 ? 10.527 -0.800 -12.961 1.00 94.56 90 ALA A N 1
ATOM 700 C CA . ALA A 1 90 ? 9.249 -1.380 -12.550 1.00 94.56 90 ALA A CA 1
ATOM 701 C C . ALA A 1 90 ? 9.436 -2.620 -11.657 1.00 94.56 90 ALA A C 1
ATOM 703 O O . ALA A 1 90 ? 8.751 -2.752 -10.643 1.00 94.56 90 ALA A O 1
ATOM 704 N N . ASP A 1 91 ? 10.396 -3.490 -11.986 1.00 91.06 91 ASP A N 1
ATOM 705 C C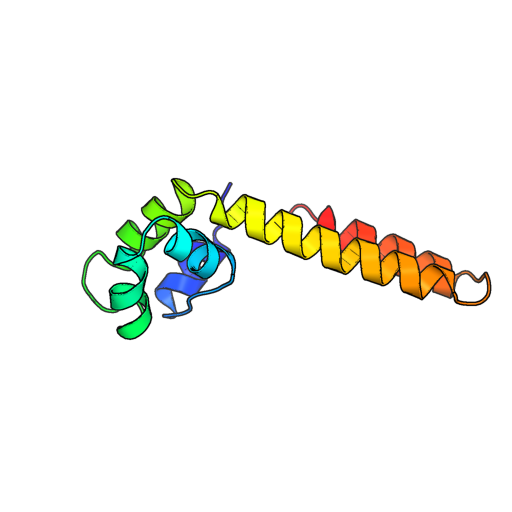A . ASP A 1 91 ? 10.740 -4.646 -11.148 1.00 91.06 91 ASP A CA 1
ATOM 706 C C . ASP A 1 91 ? 11.381 -4.222 -9.814 1.00 91.06 91 ASP A C 1
ATOM 708 O O . ASP A 1 91 ? 10.971 -4.668 -8.738 1.00 91.06 91 ASP A O 1
ATOM 712 N N . TYR A 1 92 ? 12.322 -3.276 -9.865 1.00 93.62 92 TYR A N 1
ATOM 713 C CA . TYR A 1 92 ? 13.014 -2.763 -8.684 1.00 93.62 92 TYR A CA 1
ATOM 714 C C . TYR A 1 92 ? 12.046 -2.182 -7.644 1.00 93.62 92 TYR A C 1
ATOM 716 O O . TYR A 1 92 ? 12.195 -2.431 -6.448 1.00 93.62 92 TYR A O 1
ATOM 724 N N . VAL A 1 93 ? 11.026 -1.431 -8.073 1.00 91.06 93 VAL A N 1
ATOM 725 C CA . VAL A 1 93 ? 10.036 -0.831 -7.160 1.00 91.06 93 VAL A CA 1
ATOM 726 C C . VAL A 1 93 ? 9.245 -1.892 -6.386 1.00 91.06 93 VAL A C 1
ATOM 728 O O . VAL A 1 93 ? 8.936 -1.661 -5.214 1.00 91.06 93 VAL A O 1
ATOM 731 N N . LEU A 1 94 ? 8.952 -3.045 -6.997 1.00 88.06 94 LEU A N 1
ATOM 732 C CA . LEU A 1 94 ? 8.248 -4.151 -6.338 1.00 88.06 94 LEU A CA 1
ATOM 733 C C . LEU A 1 94 ? 9.141 -4.926 -5.372 1.00 88.06 94 LEU A C 1
ATOM 735 O O . LEU A 1 94 ? 8.688 -5.311 -4.295 1.00 88.06 94 LEU A O 1
ATOM 739 N N . ASN A 1 95 ? 10.396 -5.145 -5.759 1.00 87.19 95 ASN A N 1
ATOM 740 C CA . ASN A 1 95 ? 11.314 -6.031 -5.047 1.00 87.19 95 ASN A CA 1
ATOM 741 C C . ASN A 1 95 ? 12.250 -5.301 -4.078 1.00 87.19 95 ASN A C 1
ATOM 743 O O . ASN A 1 95 ? 13.063 -5.950 -3.416 1.00 87.19 95 ASN A O 1
ATOM 747 N N . ARG A 1 96 ? 12.164 -3.966 -3.965 1.00 83.44 96 ARG A N 1
ATOM 748 C CA . ARG A 1 96 ? 12.999 -3.210 -3.025 1.00 83.44 96 ARG A CA 1
ATOM 749 C C . ARG A 1 96 ? 12.777 -3.730 -1.599 1.00 83.44 96 ARG A C 1
ATOM 751 O O . ARG A 1 96 ? 11.722 -3.535 -0.994 1.00 83.44 96 ARG A O 1
ATOM 758 N N . MET A 1 97 ? 13.790 -4.378 -1.041 1.00 56.22 97 MET A N 1
ATOM 759 C CA . MET A 1 97 ? 13.85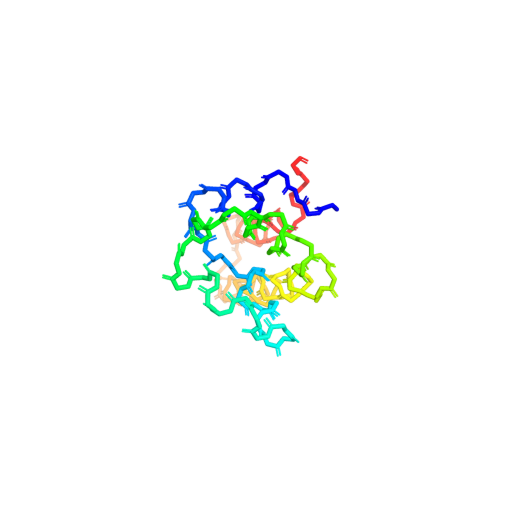9 -4.603 0.397 1.00 56.22 97 MET A CA 1
ATOM 760 C C . MET A 1 97 ? 14.362 -3.305 1.037 1.00 56.22 97 MET A C 1
ATOM 762 O O . MET A 1 97 ? 15.355 -2.739 0.580 1.00 56.22 97 MET A O 1
ATOM 766 N N . LYS A 1 98 ? 13.632 -2.801 2.035 1.00 53.69 98 LYS A N 1
ATOM 767 C CA . LYS A 1 98 ? 14.107 -1.731 2.921 1.00 53.69 98 LYS A CA 1
ATOM 768 C C . LYS A 1 98 ? 14.795 -2.336 4.130 1.00 53.69 98 LYS A C 1
ATOM 770 O O . LYS A 1 98 ? 14.249 -3.338 4.644 1.00 53.69 98 LYS A O 1
#

Sequence (98 aa):
MMGKPTAADLKLGLATAPVLFACEKYPELNPMIMRRFQEPGDVERAFELVHKSKGLEQTQFLAKQHCQEAVRIANMLKDSPFQKGLLVTADYVLNRMK

Organism: Dendroctonus ponderosae (NCBI:txid77166)

pLDDT: mean 92.2, std 10.98, range [44.25, 98.56]

Secondary structure (DSSP, 8-state):
---HHHHHHHHTT---HHHHHHHHH-TTHHHHHHTTT-STTHHHHHHHHHHHSSHHHHHHHHHHHHHHHHHHHHTTSPSSHHHHHHHHHHHHHHH---

Radius of gyration: 17.12 Å; chains: 1; bounding box: 35×21×52 Å